Protein AF-A0A9X1NBA7-F1 (afdb_monomer)

Solvent-accessible surface area (backbone atoms only — not comparable to full-atom values): 7712 Å² total; per-residue (Å²): 138,81,87,67,90,78,71,73,74,69,77,76,82,72,86,65,85,76,72,81,90,73,59,67,61,47,63,70,49,52,44,21,62,77,47,76,47,53,43,51,56,56,49,54,29,52,50,41,55,45,51,52,74,42,85,85,53,90,68,51,30,67,59,54,42,49,52,53,54,52,48,48,65,63,60,49,53,59,58,55,49,50,32,52,48,25,50,52,52,17,51,50,26,44,77,68,76,39,78,61,78,47,53,26,65,59,41,58,56,24,48,78,53,88,53,43,28,61,63,53,53,48,54,55,50,46,58,61,75,72,106

Mean predicted aligned error: 9.84 Å

Sequence (131 aa):
MTYNPSQTYAPASYNGPLPKRRNIFAVWLGLPLITLGIYNLVWYYKINNETRINPASDVNPVVSLIAVTFGAWILVPPFVSIYRTGQRIAGAQQAAGLPPTCNPVLGLVLIFVFGTFPLYYQSEMNKIASR

Radius of gyration: 25.32 Å; Cα contacts (8 Å, |Δi|>4): 92; chains: 1; bounding box: 74×30×59 Å

InterPro domains:
  IPR025328 Domain of unknown function DUF4234 [PF14018] (25-90)

Secondary structure (DSSP, 8-state):
----TT---------SPPPPP--HHIIIIIHHHHTTTHHHHHHHHHHHHHGGGSTT----HHHHHHHHHHHHHHHHHHHHHHHHHHHHHHHHHHHTTS-----HHHHHHHTTTTT-HHHHHHHHHHHHHT-

Organism: NCBI:txid499548

Foldseek 3Di:
DDDDPPPPPPPPPQPDDAQDDDDPCCQPPVVCVVVVNVSVLVVQLSVLVNVVSPVPDPGDSVVVSVCVVVVCVVPVVVLVVQLVLLVVLLVLCVVLVHHSPRDSVVLSVCCVVVHCSVVSSVVSVVVSVVD

Structure (mmCIF, N/CA/C/O backbone):
data_AF-A0A9X1NBA7-F1
#
_entry.id   AF-A0A9X1NBA7-F1
#
loop_
_atom_site.group_PDB
_atom_site.id
_atom_site.type_symbol
_atom_site.label_atom_id
_atom_site.label_alt_id
_atom_site.label_comp_id
_atom_site.label_asym_id
_atom_site.label_entity_id
_atom_site.label_seq_id
_atom_site.pdbx_PDB_ins_code
_atom_site.Cartn_x
_atom_s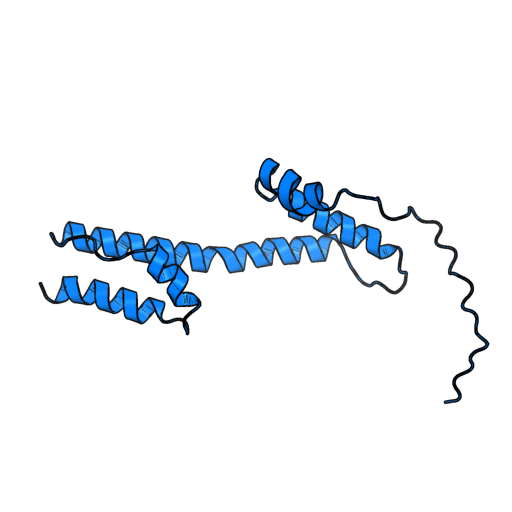ite.Cartn_y
_atom_site.Cartn_z
_atom_site.occupancy
_atom_site.B_iso_or_equiv
_atom_site.auth_seq_id
_atom_site.auth_comp_id
_atom_site.auth_asym_id
_atom_site.auth_atom_id
_atom_site.pdbx_PDB_model_num
ATOM 1 N N . MET A 1 1 ? 47.430 -14.831 -11.343 1.00 50.38 1 MET A N 1
ATOM 2 C CA . MET A 1 1 ? 46.472 -13.912 -11.995 1.00 50.38 1 MET A CA 1
ATOM 3 C C . MET A 1 1 ? 47.060 -12.517 -11.939 1.00 50.38 1 MET A C 1
ATOM 5 O O . MET A 1 1 ? 46.938 -11.841 -10.929 1.00 50.38 1 MET A O 1
ATOM 9 N N . THR A 1 2 ? 47.801 -12.136 -12.972 1.00 47.59 2 THR A N 1
ATOM 10 C CA . THR A 1 2 ? 48.469 -10.834 -13.041 1.00 47.59 2 THR A CA 1
ATOM 11 C C . THR A 1 2 ? 47.484 -9.852 -13.664 1.00 47.59 2 THR A C 1
ATOM 13 O O . THR A 1 2 ? 47.077 -10.043 -14.807 1.00 47.59 2 THR A O 1
ATOM 16 N N . TYR A 1 3 ? 47.041 -8.848 -12.906 1.00 44.28 3 TYR A N 1
ATOM 17 C CA . TYR A 1 3 ? 46.235 -7.753 -13.446 1.00 44.28 3 TYR A CA 1
ATOM 18 C C . TYR A 1 3 ? 47.083 -6.998 -14.476 1.00 44.28 3 TYR A C 1
ATOM 20 O O . TYR A 1 3 ? 48.134 -6.462 -14.128 1.00 44.28 3 TYR A O 1
ATOM 28 N N . ASN A 1 4 ? 46.662 -7.013 -15.744 1.00 52.97 4 ASN A N 1
ATOM 29 C CA . ASN A 1 4 ? 47.321 -6.286 -16.823 1.00 52.97 4 ASN A CA 1
ATOM 30 C C . ASN A 1 4 ? 46.601 -4.938 -17.041 1.00 52.97 4 ASN A C 1
ATOM 32 O O . ASN A 1 4 ? 45.533 -4.927 -17.653 1.00 52.97 4 ASN A O 1
ATOM 36 N N . PRO A 1 5 ? 47.164 -3.804 -16.584 1.00 58.47 5 PRO A N 1
ATOM 37 C CA . PRO A 1 5 ? 46.526 -2.490 -16.684 1.00 58.47 5 PRO A CA 1
ATOM 38 C C . PRO A 1 5 ? 46.510 -1.909 -18.110 1.00 58.47 5 PRO A C 1
ATOM 40 O O . PRO A 1 5 ? 45.982 -0.819 -18.306 1.00 58.47 5 PRO A O 1
ATOM 43 N N . SER A 1 6 ? 47.095 -2.598 -19.099 1.00 53.34 6 SER A N 1
ATOM 44 C CA . SER A 1 6 ? 47.253 -2.093 -20.474 1.00 53.34 6 SER A CA 1
ATOM 45 C C . SER A 1 6 ? 46.203 -2.594 -21.473 1.00 53.34 6 SER A C 1
ATOM 47 O O . SER A 1 6 ? 46.253 -2.228 -22.647 1.00 53.34 6 SER A O 1
ATOM 49 N N . GLN A 1 7 ? 45.211 -3.378 -21.033 1.00 43.69 7 GLN A N 1
ATOM 50 C CA . GLN A 1 7 ? 44.022 -3.616 -21.854 1.00 43.69 7 GLN A CA 1
ATOM 51 C C . GLN A 1 7 ? 43.076 -2.422 -21.744 1.00 43.69 7 GLN A C 1
ATOM 53 O O . GLN A 1 7 ? 42.116 -2.417 -20.975 1.00 43.69 7 GLN A O 1
ATOM 58 N N . THR A 1 8 ? 43.346 -1.396 -22.547 1.00 47.97 8 THR A N 1
ATOM 59 C CA . THR A 1 8 ? 42.328 -0.417 -22.915 1.00 47.97 8 THR A CA 1
ATOM 60 C C . THR A 1 8 ? 41.254 -1.195 -23.664 1.00 47.97 8 THR A C 1
ATOM 62 O O . THR A 1 8 ? 41.447 -1.559 -24.824 1.00 47.97 8 THR A O 1
ATOM 65 N N . TYR A 1 9 ? 40.142 -1.522 -23.003 1.00 49.66 9 TYR A N 1
ATOM 66 C CA . TYR A 1 9 ? 38.963 -1.996 -23.715 1.00 49.66 9 TYR A CA 1
ATOM 67 C C . TYR A 1 9 ? 38.623 -0.899 -24.721 1.00 49.66 9 TYR A C 1
ATOM 69 O O . TYR A 1 9 ? 38.220 0.197 -24.327 1.00 49.66 9 TYR A O 1
ATOM 77 N N . ALA A 1 10 ? 38.859 -1.153 -26.012 1.00 50.84 10 ALA A N 1
ATOM 78 C CA . ALA A 1 10 ? 38.329 -0.290 -27.053 1.00 50.84 10 ALA A CA 1
ATOM 79 C C . ALA A 1 10 ? 36.836 -0.136 -26.740 1.00 50.84 10 ALA A C 1
ATOM 81 O O . ALA A 1 10 ? 36.194 -1.162 -26.480 1.00 50.84 10 ALA A O 1
ATOM 82 N N . PRO A 1 11 ? 36.288 1.093 -26.664 1.00 57.12 11 PRO A N 1
ATOM 83 C CA . PRO A 1 11 ? 34.874 1.250 -26.382 1.00 57.12 11 PRO A CA 1
ATOM 84 C C . PRO A 1 11 ? 34.147 0.418 -27.428 1.00 57.12 11 PRO A C 1
ATOM 86 O O . PRO A 1 11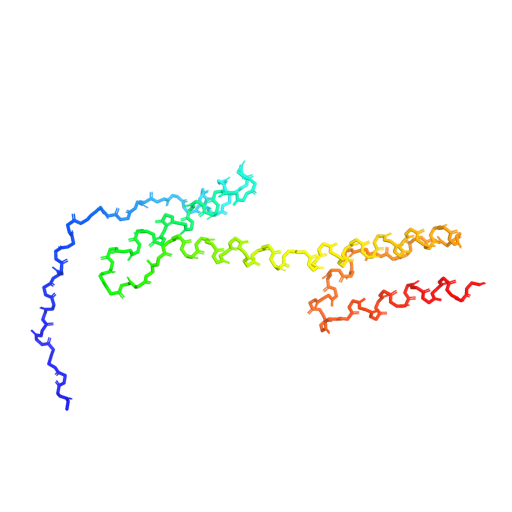 ? 34.293 0.674 -28.627 1.00 57.12 11 PRO A O 1
ATOM 89 N N . ALA A 1 12 ? 33.452 -0.634 -26.981 1.00 60.59 12 ALA A N 1
ATOM 90 C CA . ALA A 1 12 ? 32.626 -1.434 -27.863 1.00 60.59 12 ALA A CA 1
ATOM 91 C C . ALA A 1 12 ? 31.767 -0.429 -28.626 1.00 60.59 12 ALA A C 1
ATOM 93 O O . ALA A 1 12 ? 31.057 0.360 -28.000 1.00 60.59 12 ALA A O 1
ATOM 94 N N . SER A 1 13 ? 31.944 -0.354 -29.948 1.00 58.38 13 SER A N 1
ATOM 95 C CA . SER A 1 13 ? 31.258 0.642 -30.763 1.00 58.38 13 SER A CA 1
ATOM 96 C C . SER A 1 13 ? 29.777 0.301 -30.739 1.00 58.38 13 SER A C 1
ATOM 98 O O . SER A 1 13 ? 29.292 -0.540 -31.492 1.00 58.38 13 SER A O 1
ATOM 100 N N . TYR A 1 14 ? 29.073 0.887 -29.777 1.00 62.31 14 TYR A N 1
ATOM 101 C CA . TYR A 1 14 ? 27.645 0.735 -29.642 1.00 62.31 14 TYR A CA 1
ATOM 102 C C . TYR A 1 14 ? 26.992 1.548 -30.756 1.00 62.31 14 TYR A C 1
ATOM 104 O O . TYR A 1 14 ? 26.942 2.774 -30.705 1.00 62.31 14 TYR A O 1
ATOM 112 N N . ASN A 1 15 ? 26.504 0.842 -31.772 1.00 66.62 15 ASN A N 1
ATOM 113 C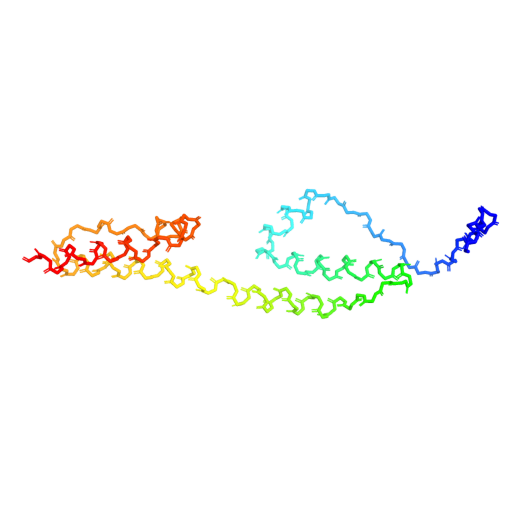 CA . ASN A 1 15 ? 25.832 1.427 -32.933 1.00 66.62 15 ASN A CA 1
ATOM 114 C C . ASN A 1 15 ? 24.312 1.579 -32.728 1.00 66.62 15 ASN A C 1
ATOM 116 O O . ASN A 1 15 ? 23.580 1.824 -33.685 1.00 66.62 15 ASN A O 1
ATOM 120 N N . GLY A 1 16 ? 23.814 1.389 -31.501 1.00 68.19 16 GLY A N 1
ATOM 121 C CA . GLY A 1 16 ? 22.398 1.548 -31.179 1.00 68.19 16 GLY A CA 1
ATOM 122 C C . GLY A 1 16 ? 22.032 2.978 -30.753 1.00 68.19 16 GLY A C 1
ATOM 123 O O . GLY A 1 16 ? 22.903 3.823 -30.540 1.00 68.19 16 GLY A O 1
ATOM 124 N N . PRO A 1 17 ? 20.734 3.280 -30.585 1.00 72.94 17 PRO A N 1
ATOM 125 C CA . PRO A 1 17 ? 20.286 4.578 -30.090 1.00 72.94 17 PRO A CA 1
ATOM 126 C C . PRO A 1 17 ? 20.763 4.828 -28.653 1.00 72.94 17 PRO A C 1
ATOM 128 O O . PRO A 1 17 ? 20.674 3.938 -27.803 1.00 72.94 17 PRO A O 1
ATOM 131 N N . LEU A 1 18 ? 21.234 6.046 -28.367 1.00 80.31 18 LEU A N 1
ATOM 132 C CA . LEU A 1 18 ? 21.576 6.469 -27.005 1.00 80.31 18 LEU A CA 1
ATOM 133 C C . LEU A 1 18 ? 20.314 6.629 -26.131 1.00 80.31 18 LEU A C 1
ATOM 135 O O . LEU A 1 18 ? 19.245 6.966 -26.654 1.00 80.31 18 LEU A O 1
ATOM 139 N N . PRO A 1 19 ? 20.426 6.454 -24.798 1.00 82.69 19 PRO A N 1
ATOM 140 C CA . PRO A 1 19 ? 19.323 6.693 -23.872 1.00 82.69 19 PRO A CA 1
ATOM 141 C C . PRO A 1 19 ? 18.757 8.113 -23.979 1.00 82.69 19 PRO A C 1
ATOM 143 O O . PRO A 1 19 ? 19.491 9.096 -24.124 1.00 82.69 19 PRO A O 1
ATOM 146 N N . LYS A 1 20 ? 17.433 8.246 -23.860 1.00 85.19 20 LYS A N 1
ATOM 147 C CA . LYS A 1 20 ? 16.768 9.547 -23.985 1.00 85.19 20 LYS A CA 1
ATOM 148 C C . LYS A 1 20 ? 16.875 10.353 -22.688 1.00 85.19 20 LYS A C 1
ATOM 150 O O . LYS A 1 20 ? 16.456 9.895 -21.623 1.00 85.19 20 LYS A O 1
ATOM 155 N N . ARG A 1 21 ? 17.317 11.615 -22.782 1.00 88.06 21 ARG A N 1
ATOM 156 C CA . ARG A 1 21 ? 17.258 12.573 -21.662 1.00 88.06 21 ARG A CA 1
ATOM 157 C C . ARG A 1 21 ? 15.799 12.846 -21.278 1.00 88.06 21 ARG A C 1
ATOM 159 O O . ARG A 1 21 ? 14.983 13.210 -22.126 1.00 88.06 21 ARG A O 1
ATOM 166 N N . ARG A 1 22 ? 15.470 12.692 -19.993 1.00 84.88 22 ARG A N 1
ATOM 167 C CA . ARG A 1 22 ? 14.132 12.941 -19.430 1.00 84.88 22 ARG A CA 1
ATOM 168 C C . ARG A 1 22 ? 14.222 13.915 -18.258 1.00 84.88 22 ARG A C 1
ATOM 170 O O . ARG A 1 22 ? 15.218 13.925 -17.541 1.00 84.88 22 ARG A O 1
ATOM 177 N N . ASN A 1 23 ? 13.184 14.726 -18.060 1.00 88.62 23 ASN A N 1
ATOM 178 C CA . ASN A 1 23 ? 13.062 15.556 -16.864 1.00 88.62 23 ASN A CA 1
ATOM 179 C C . ASN A 1 23 ? 12.702 14.663 -15.663 1.00 88.62 23 ASN A C 1
ATOM 181 O O . ASN A 1 23 ? 11.714 13.932 -15.711 1.00 88.62 23 ASN A O 1
ATOM 185 N N . ILE A 1 24 ? 13.510 14.733 -14.604 1.00 88.88 24 ILE A N 1
ATOM 186 C CA . ILE A 1 24 ? 13.421 13.853 -13.431 1.00 88.88 24 ILE A CA 1
ATOM 187 C C . ILE A 1 24 ? 12.089 14.050 -12.689 1.00 88.88 24 ILE A C 1
ATOM 189 O O . ILE A 1 24 ? 11.440 13.070 -12.339 1.00 88.88 24 ILE A O 1
ATOM 193 N N . PHE A 1 25 ? 11.619 15.292 -12.532 1.00 87.56 25 PHE A N 1
ATOM 194 C CA . PHE A 1 25 ? 10.351 15.592 -11.855 1.00 87.56 25 PHE A CA 1
ATOM 195 C C . PHE A 1 25 ? 9.130 15.187 -12.682 1.00 87.56 25 PHE A C 1
ATOM 197 O O . PHE A 1 25 ? 8.148 14.677 -12.139 1.00 87.56 25 PHE A O 1
ATOM 204 N N . ALA A 1 26 ? 9.197 15.369 -14.004 1.00 84.31 26 ALA A N 1
ATOM 205 C CA . ALA A 1 26 ? 8.133 14.920 -14.898 1.00 84.31 26 ALA A CA 1
ATOM 206 C C . ALA A 1 26 ? 7.989 13.391 -14.865 1.00 84.31 26 ALA A C 1
ATOM 208 O O . ALA A 1 26 ? 6.874 12.881 -14.881 1.00 84.31 26 ALA A O 1
ATOM 209 N N . VAL A 1 27 ? 9.107 12.664 -14.790 1.00 85.06 27 VAL A N 1
ATOM 210 C CA . VAL A 1 27 ? 9.116 11.200 -14.680 1.00 85.06 27 VAL A CA 1
ATOM 211 C C . VAL A 1 27 ? 8.627 10.729 -13.316 1.00 85.06 27 VAL A C 1
ATOM 213 O O . VAL A 1 27 ? 7.848 9.786 -13.260 1.00 85.06 27 VAL A O 1
ATOM 216 N N . TRP A 1 28 ? 9.091 11.364 -12.243 1.00 81.81 28 TRP A N 1
ATOM 217 C CA . TRP A 1 28 ? 8.819 10.923 -10.879 1.00 81.81 28 TRP A CA 1
ATOM 218 C C . TRP A 1 28 ? 7.383 11.203 -10.433 1.00 81.81 28 TRP A C 1
ATOM 220 O O . TRP A 1 28 ? 6.747 10.329 -9.850 1.00 81.81 28 TRP A O 1
ATOM 230 N N . LEU A 1 29 ? 6.866 12.402 -10.712 1.00 81.94 29 LEU A N 1
ATOM 231 C CA . LEU A 1 29 ? 5.602 12.858 -10.130 1.00 81.94 29 LEU A CA 1
ATOM 232 C C . LEU A 1 29 ? 4.604 13.335 -11.181 1.00 81.94 29 LEU A C 1
ATOM 234 O O . LEU A 1 29 ? 3.448 12.927 -11.142 1.00 81.94 29 LEU A O 1
ATOM 238 N N . GLY A 1 30 ? 5.040 14.145 -12.150 1.00 86.62 30 GLY A N 1
ATOM 239 C CA . GLY A 1 30 ? 4.123 14.767 -13.110 1.00 86.62 30 GLY A CA 1
ATOM 240 C C . GLY A 1 30 ? 3.339 13.749 -13.943 1.00 86.62 30 GLY A C 1
ATOM 241 O O . GLY A 1 30 ? 2.112 13.703 -13.903 1.00 86.62 30 GLY A O 1
ATOM 242 N N . LEU A 1 31 ? 4.047 12.901 -14.687 1.00 82.94 31 LEU A N 1
ATOM 243 C CA . LEU A 1 31 ? 3.433 11.947 -15.608 1.00 82.94 31 LEU A CA 1
ATOM 244 C C . LEU A 1 31 ? 2.743 10.777 -14.889 1.00 82.94 31 LEU A C 1
ATOM 246 O O . LEU A 1 31 ? 1.641 10.420 -15.308 1.00 82.94 31 LEU A O 1
ATOM 250 N N . PRO A 1 32 ? 3.293 10.196 -13.805 1.00 81.69 32 PRO A N 1
ATOM 251 C CA . PRO A 1 32 ? 2.563 9.212 -13.014 1.00 81.69 32 PRO A CA 1
ATOM 252 C C . PRO A 1 32 ? 1.257 9.750 -12.439 1.00 81.69 32 PRO A C 1
ATOM 254 O O . PRO A 1 32 ? 0.252 9.055 -12.515 1.00 81.69 32 PRO A O 1
ATOM 257 N N . LEU A 1 33 ? 1.231 10.983 -11.926 1.00 83.25 33 LEU A N 1
ATOM 258 C CA . LEU A 1 33 ? 0.011 11.557 -11.360 1.00 83.25 33 LEU A CA 1
ATOM 259 C C . LEU A 1 33 ? -1.066 11.769 -12.434 1.00 83.25 33 LEU A C 1
ATOM 261 O O . LEU A 1 33 ? -2.207 11.359 -12.244 1.00 83.25 33 LEU A O 1
ATOM 265 N N . ILE A 1 34 ? -0.687 12.327 -13.590 1.00 84.62 34 ILE A N 1
ATOM 266 C CA . ILE A 1 34 ? -1.603 12.558 -14.722 1.00 84.62 34 ILE A CA 1
ATOM 267 C C . ILE A 1 34 ? -2.159 11.238 -15.277 1.00 84.62 34 ILE A C 1
ATOM 269 O O . ILE A 1 34 ? -3.309 11.171 -15.700 1.00 84.62 34 ILE A O 1
ATOM 273 N N . THR A 1 35 ? -1.349 10.179 -15.281 1.00 83.50 35 THR A N 1
ATOM 274 C CA . THR A 1 35 ? -1.714 8.875 -15.862 1.00 83.50 35 THR A CA 1
ATOM 275 C C . THR A 1 35 ? -2.191 7.852 -14.831 1.00 83.50 35 THR A C 1
ATOM 277 O O . THR A 1 35 ? -2.267 6.667 -15.153 1.00 83.50 35 THR A O 1
ATOM 280 N N . LEU A 1 36 ? -2.471 8.274 -13.592 1.00 83.06 36 LEU A N 1
ATOM 281 C CA . LEU A 1 36 ? -2.868 7.388 -12.488 1.00 83.06 36 LEU A CA 1
ATOM 282 C C . LEU A 1 36 ? -1.909 6.192 -12.295 1.00 83.06 36 LEU A C 1
ATOM 284 O O . LEU A 1 36 ? -2.319 5.064 -12.039 1.00 83.06 36 LEU A O 1
ATOM 288 N N . GLY A 1 37 ? -0.608 6.430 -12.457 1.00 78.06 37 GLY A N 1
ATOM 289 C CA . GLY A 1 37 ? 0.461 5.448 -12.279 1.00 78.06 37 GLY A CA 1
ATOM 290 C C . GLY A 1 37 ? 0.806 4.625 -13.522 1.00 78.06 37 GLY A C 1
ATOM 291 O O . GLY A 1 37 ? 1.859 3.988 -13.532 1.00 78.06 37 GLY A O 1
ATOM 292 N N . ILE A 1 38 ? 0.016 4.675 -14.601 1.00 83.75 38 ILE A N 1
ATOM 293 C CA . ILE A 1 38 ? 0.265 3.888 -15.827 1.00 83.75 38 ILE A CA 1
ATOM 294 C C . ILE A 1 38 ? 1.597 4.278 -16.481 1.00 83.75 38 ILE A C 1
ATOM 296 O O . ILE A 1 38 ? 2.334 3.418 -16.972 1.00 83.75 38 ILE A O 1
ATOM 300 N N . TYR A 1 39 ? 1.960 5.563 -16.449 1.00 85.38 39 TYR A N 1
ATOM 301 C CA . TYR A 1 39 ? 3.235 6.018 -16.996 1.00 85.38 39 TYR A CA 1
ATOM 302 C C . TYR A 1 39 ? 4.442 5.358 -16.320 1.00 85.38 39 TYR A C 1
ATOM 304 O O . TYR A 1 39 ? 5.437 5.131 -17.003 1.00 85.38 39 TYR A O 1
ATOM 312 N N . ASN A 1 40 ? 4.363 4.990 -15.033 1.00 85.00 40 ASN A N 1
ATOM 313 C CA . ASN A 1 40 ? 5.466 4.290 -14.366 1.00 85.00 40 ASN A CA 1
ATOM 314 C C . ASN A 1 40 ? 5.777 2.960 -15.052 1.00 85.00 40 ASN A C 1
ATOM 316 O O . ASN A 1 40 ? 6.945 2.664 -15.276 1.00 85.00 40 ASN A O 1
ATOM 320 N N . LEU A 1 41 ? 4.757 2.201 -15.464 1.00 85.50 41 LEU A N 1
ATOM 321 C CA . LEU A 1 41 ? 4.933 0.936 -16.184 1.00 85.50 41 LEU A CA 1
ATOM 322 C C . LEU A 1 41 ? 5.604 1.156 -17.549 1.00 85.50 41 LEU A C 1
ATOM 324 O O . LEU A 1 41 ? 6.580 0.489 -17.895 1.00 85.50 41 LEU A O 1
ATOM 328 N N . VAL A 1 42 ? 5.127 2.151 -18.302 1.00 85.56 42 VAL A N 1
ATOM 329 C CA . VAL A 1 42 ? 5.688 2.512 -19.616 1.00 85.56 42 VAL A CA 1
ATOM 330 C C . VAL A 1 42 ? 7.130 3.004 -19.490 1.00 85.56 42 VAL A C 1
ATOM 332 O O . VAL A 1 42 ? 7.989 2.653 -20.300 1.00 85.56 42 VAL A O 1
ATOM 335 N N . TRP A 1 43 ? 7.409 3.839 -18.494 1.00 88.56 43 TRP A N 1
ATOM 336 C CA . TRP A 1 43 ? 8.746 4.347 -18.224 1.00 88.56 43 TRP A CA 1
ATOM 337 C C . TRP A 1 43 ? 9.694 3.224 -17.792 1.00 88.56 43 TRP A C 1
ATOM 339 O O . TRP A 1 43 ? 10.809 3.153 -18.308 1.00 88.56 43 TRP A O 1
ATOM 349 N N . TYR A 1 44 ? 9.230 2.306 -16.942 1.00 86.88 44 TYR A N 1
ATOM 350 C CA . TYR A 1 44 ? 10.006 1.158 -16.475 1.00 86.88 44 TYR A CA 1
ATOM 351 C C . TYR A 1 44 ? 10.396 0.223 -17.625 1.00 86.88 44 TYR A C 1
ATOM 353 O O . TYR A 1 44 ? 11.551 -0.188 -17.732 1.00 86.88 44 TYR A O 1
ATOM 361 N N . TYR A 1 45 ? 9.474 -0.039 -18.557 1.00 86.38 45 TYR A N 1
ATOM 362 C CA . TYR A 1 45 ? 9.794 -0.745 -19.801 1.00 86.38 45 TYR A CA 1
ATOM 363 C C . TYR A 1 45 ? 10.863 -0.003 -20.621 1.00 86.38 45 TYR A C 1
ATOM 365 O O . TYR A 1 45 ? 11.847 -0.599 -21.061 1.00 86.38 45 TYR A O 1
ATOM 373 N N . LYS A 1 46 ? 10.701 1.315 -20.809 1.00 85.50 46 LYS A N 1
ATOM 374 C CA . LYS A 1 46 ? 11.616 2.130 -21.626 1.00 85.50 46 LYS A CA 1
ATOM 375 C C . LYS A 1 46 ? 13.036 2.168 -21.061 1.00 85.50 46 LYS A C 1
ATOM 377 O O . LYS A 1 46 ? 13.974 2.063 -21.842 1.00 85.50 46 LYS A O 1
ATOM 382 N N . ILE A 1 47 ? 13.199 2.287 -19.744 1.00 87.31 47 ILE A N 1
ATOM 383 C CA . ILE A 1 47 ? 14.523 2.278 -19.106 1.00 87.31 47 ILE A CA 1
ATOM 384 C C . ILE A 1 47 ? 15.199 0.917 -19.266 1.00 87.31 47 ILE A C 1
ATOM 386 O O . ILE A 1 47 ? 16.338 0.877 -19.715 1.00 87.31 47 ILE A O 1
ATOM 390 N N . ASN A 1 48 ? 14.490 -0.186 -19.003 1.00 85.06 48 ASN A N 1
ATOM 391 C CA . ASN A 1 48 ? 15.046 -1.530 -19.200 1.00 85.06 48 ASN A CA 1
ATOM 392 C C . ASN A 1 48 ? 15.429 -1.795 -20.667 1.00 85.06 48 ASN A C 1
ATOM 394 O O . ASN A 1 48 ? 16.359 -2.546 -20.954 1.00 85.06 48 ASN A O 1
ATOM 398 N N . ASN A 1 49 ? 14.722 -1.185 -21.623 1.00 83.50 49 ASN A N 1
ATOM 399 C CA . ASN A 1 49 ? 15.098 -1.272 -23.031 1.00 83.50 49 ASN A CA 1
ATOM 400 C C . ASN A 1 49 ? 16.347 -0.439 -23.351 1.00 83.50 49 ASN A C 1
ATOM 402 O O . ASN A 1 49 ? 17.191 -0.877 -24.123 1.00 83.50 49 ASN A O 1
ATOM 406 N N . GLU A 1 50 ? 16.488 0.744 -22.752 1.00 83.88 50 GLU A N 1
ATOM 407 C CA . GLU A 1 50 ? 17.668 1.599 -22.925 1.00 83.88 50 GLU A CA 1
ATOM 408 C C . GLU A 1 50 ? 18.922 1.022 -22.254 1.00 83.88 50 GLU A C 1
ATOM 410 O O . GLU A 1 50 ? 20.019 1.222 -22.770 1.00 83.88 50 GLU A O 1
ATOM 415 N N . THR A 1 51 ? 18.793 0.249 -21.166 1.00 82.00 51 THR A N 1
ATOM 416 C CA . THR A 1 51 ? 19.937 -0.428 -20.524 1.00 82.00 51 THR A CA 1
ATOM 417 C C . THR A 1 51 ? 20.561 -1.526 -21.382 1.00 82.00 51 THR A C 1
ATOM 419 O O . THR A 1 51 ? 21.706 -1.897 -21.130 1.00 82.00 51 THR A O 1
ATOM 422 N N . ARG A 1 52 ? 19.874 -1.979 -22.444 1.00 76.50 52 ARG A N 1
ATOM 423 C CA . ARG A 1 52 ? 20.433 -2.901 -23.450 1.00 76.50 52 ARG A CA 1
ATOM 424 C C . ARG A 1 52 ? 21.604 -2.306 -24.239 1.00 76.50 52 ARG A C 1
ATOM 426 O O . ARG A 1 52 ? 22.267 -3.037 -24.968 1.00 76.50 52 ARG A O 1
ATOM 433 N N . ILE A 1 53 ? 21.895 -1.011 -24.063 1.00 76.19 53 ILE A N 1
ATOM 434 C CA . ILE A 1 53 ? 23.161 -0.406 -24.495 1.00 76.19 53 ILE A CA 1
ATOM 435 C C . ILE A 1 53 ? 24.381 -1.139 -23.937 1.00 76.19 53 ILE A C 1
ATOM 437 O O . ILE A 1 53 ? 25.426 -1.170 -24.580 1.00 76.19 53 ILE A O 1
ATOM 441 N N . ASN A 1 54 ? 24.244 -1.743 -22.756 1.00 75.12 54 ASN A N 1
ATOM 442 C CA . ASN A 1 54 ? 25.249 -2.622 -22.195 1.00 75.12 54 ASN A CA 1
ATOM 443 C C . ASN A 1 54 ? 25.054 -4.046 -22.758 1.00 75.12 54 ASN A C 1
ATOM 445 O O . ASN A 1 54 ? 24.074 -4.701 -22.383 1.00 75.12 54 ASN A O 1
ATOM 449 N N . PRO A 1 55 ? 25.984 -4.563 -23.588 1.00 66.31 55 PRO A N 1
ATOM 450 C CA . PRO A 1 55 ? 25.883 -5.907 -24.162 1.00 66.31 55 PRO A CA 1
ATOM 451 C C . PRO A 1 55 ? 25.911 -7.025 -23.112 1.00 66.31 55 PRO A C 1
ATOM 453 O O . PRO A 1 55 ? 25.462 -8.129 -23.392 1.00 66.31 55 PRO A O 1
ATOM 456 N N . ALA A 1 56 ? 26.417 -6.748 -21.905 1.00 71.88 56 ALA A N 1
ATOM 457 C CA . ALA A 1 56 ? 26.423 -7.693 -20.789 1.00 71.88 56 ALA A CA 1
ATOM 458 C C . ALA A 1 56 ? 25.097 -7.719 -20.001 1.00 71.88 56 ALA A C 1
ATOM 460 O O . ALA A 1 56 ? 24.979 -8.462 -19.029 1.00 71.88 56 ALA A O 1
ATOM 461 N N . SER A 1 57 ? 24.108 -6.892 -20.364 1.00 71.62 57 SER A N 1
ATOM 462 C CA . SER A 1 57 ? 22.813 -6.875 -19.678 1.00 71.62 57 SER A CA 1
ATOM 463 C C . SER A 1 57 ? 21.887 -7.982 -20.194 1.00 71.62 57 SER A C 1
ATOM 465 O O . SER A 1 57 ? 21.473 -7.979 -21.349 1.00 71.62 57 SER A O 1
ATOM 467 N N . ASP A 1 58 ? 21.499 -8.900 -19.308 1.00 74.44 58 ASP A N 1
ATOM 468 C CA . ASP A 1 58 ? 20.528 -9.971 -19.595 1.00 74.44 58 ASP A CA 1
ATOM 469 C C . ASP A 1 58 ? 19.077 -9.556 -19.265 1.00 74.44 58 ASP A C 1
ATOM 471 O O . ASP A 1 58 ? 18.224 -10.339 -18.850 1.00 74.44 58 ASP A O 1
ATOM 475 N N . VAL A 1 59 ? 18.779 -8.259 -19.372 1.00 76.06 59 VAL A N 1
ATOM 476 C CA . VAL A 1 59 ? 17.476 -7.723 -18.966 1.00 76.06 59 VAL A CA 1
ATOM 477 C C . VAL A 1 59 ? 16.487 -7.845 -20.120 1.00 76.06 59 VAL A C 1
ATOM 479 O O . VAL A 1 59 ? 16.673 -7.250 -21.184 1.00 76.06 59 VAL A O 1
ATOM 482 N N . ASN A 1 60 ? 15.384 -8.564 -19.897 1.00 82.81 60 ASN A N 1
ATOM 483 C CA . ASN A 1 60 ? 14.231 -8.557 -20.792 1.00 82.81 60 ASN A CA 1
ATOM 484 C C . ASN A 1 60 ? 13.161 -7.561 -20.290 1.00 82.81 60 ASN A C 1
ATOM 486 O O . ASN A 1 60 ? 12.467 -7.861 -19.319 1.00 82.81 60 ASN A O 1
ATOM 490 N N . PRO A 1 61 ? 12.958 -6.408 -20.963 1.00 84.00 61 PRO A N 1
ATOM 491 C CA . PRO A 1 61 ? 12.022 -5.371 -20.526 1.00 84.00 61 PRO A CA 1
ATOM 492 C C . PRO A 1 61 ? 10.574 -5.849 -20.411 1.00 84.00 61 PRO A C 1
ATOM 494 O O . PRO A 1 61 ? 9.834 -5.352 -19.564 1.00 84.00 61 PRO A O 1
ATOM 497 N N . VAL A 1 62 ? 10.166 -6.813 -21.245 1.00 84.56 62 VAL A N 1
ATOM 498 C CA . VAL A 1 62 ? 8.822 -7.404 -21.193 1.00 84.56 62 VAL A CA 1
ATOM 499 C C . VAL A 1 62 ? 8.673 -8.239 -19.925 1.00 84.56 62 VAL A C 1
ATOM 501 O O . VAL A 1 62 ? 7.686 -8.091 -19.211 1.00 84.56 62 VAL A O 1
ATOM 504 N N . VAL A 1 63 ? 9.676 -9.058 -19.599 1.00 84.94 63 VAL A N 1
ATOM 505 C CA . VAL A 1 63 ? 9.678 -9.875 -18.375 1.00 84.94 63 VAL A CA 1
ATOM 506 C C . VAL A 1 63 ? 9.684 -8.985 -17.134 1.00 84.94 63 VAL A C 1
ATOM 508 O O . VAL A 1 63 ? 8.885 -9.209 -16.229 1.00 84.94 63 VAL A O 1
ATOM 511 N N . SER A 1 64 ? 10.510 -7.936 -17.101 1.00 84.81 64 SER A N 1
ATOM 512 C CA . SER A 1 64 ? 10.540 -6.980 -15.986 1.00 84.81 64 SER A CA 1
ATOM 513 C C . SER A 1 64 ? 9.208 -6.246 -15.807 1.00 84.81 64 SER A C 1
ATOM 515 O O . SER A 1 64 ? 8.755 -6.063 -14.679 1.00 84.81 64 SER A O 1
ATOM 517 N N . LEU A 1 65 ? 8.555 -5.851 -16.906 1.00 87.88 65 LEU A N 1
ATOM 518 C CA . LEU A 1 65 ? 7.232 -5.228 -16.866 1.00 87.88 65 LEU A CA 1
ATOM 519 C C . LEU A 1 65 ? 6.181 -6.186 -16.290 1.00 87.88 65 LEU A C 1
ATOM 521 O O . LEU A 1 65 ? 5.466 -5.816 -15.362 1.00 87.88 65 LEU A O 1
ATOM 525 N N . ILE A 1 66 ? 6.132 -7.420 -16.799 1.00 86.31 66 ILE A N 1
ATOM 526 C CA . ILE A 1 66 ? 5.233 -8.474 -16.309 1.00 86.31 66 ILE A CA 1
ATOM 527 C C . ILE A 1 66 ? 5.472 -8.712 -14.815 1.00 86.31 66 ILE A C 1
ATOM 529 O O . ILE A 1 66 ? 4.520 -8.696 -14.038 1.00 86.31 66 ILE A O 1
ATOM 533 N N . ALA A 1 67 ? 6.729 -8.858 -14.391 1.00 87.00 67 ALA A N 1
ATOM 534 C CA . ALA A 1 67 ? 7.080 -9.087 -12.994 1.00 87.00 67 ALA A CA 1
ATOM 535 C C . ALA A 1 67 ? 6.576 -7.964 -12.072 1.00 87.00 67 ALA A C 1
ATOM 537 O O . ALA A 1 67 ? 5.992 -8.250 -11.029 1.00 87.00 67 ALA A O 1
ATOM 538 N N . VAL A 1 68 ? 6.734 -6.695 -12.465 1.00 86.25 68 VAL A N 1
ATOM 539 C CA . VAL A 1 68 ? 6.233 -5.555 -11.678 1.00 86.25 68 VAL A CA 1
ATOM 540 C C . VAL A 1 68 ? 4.706 -5.513 -11.655 1.00 86.25 68 VAL A C 1
ATOM 542 O O . VAL A 1 68 ? 4.121 -5.293 -10.595 1.00 86.25 68 VAL A O 1
ATOM 545 N N . THR A 1 69 ? 4.041 -5.750 -12.787 1.00 85.75 69 THR A N 1
ATOM 546 C CA . THR A 1 69 ? 2.573 -5.749 -12.855 1.00 85.75 69 THR A CA 1
ATOM 547 C C . THR A 1 69 ? 1.968 -6.867 -12.004 1.00 85.75 69 THR A C 1
ATOM 549 O O . THR A 1 69 ? 1.082 -6.602 -11.191 1.00 85.75 69 THR A O 1
ATOM 552 N N . PHE A 1 70 ? 2.467 -8.098 -12.130 1.00 87.56 70 PHE A N 1
ATOM 553 C CA . PHE A 1 70 ? 2.003 -9.222 -11.313 1.00 87.56 70 PHE A CA 1
ATOM 554 C C . PHE A 1 70 ? 2.401 -9.068 -9.844 1.00 87.56 70 PHE A C 1
ATOM 556 O O . PHE A 1 70 ? 1.591 -9.348 -8.963 1.00 87.56 70 PHE A O 1
ATOM 563 N N . GLY A 1 71 ? 3.600 -8.557 -9.563 1.00 85.38 71 GLY A N 1
ATOM 564 C CA . GLY A 1 71 ? 4.030 -8.242 -8.203 1.00 85.38 71 GLY A CA 1
ATOM 565 C C . GLY A 1 71 ? 3.086 -7.251 -7.520 1.00 85.38 71 GLY A C 1
ATOM 566 O O . GLY A 1 71 ? 2.651 -7.491 -6.396 1.00 85.38 71 GLY A O 1
ATOM 567 N N . ALA A 1 72 ? 2.681 -6.186 -8.219 1.00 84.00 72 ALA A N 1
ATOM 568 C CA . ALA A 1 72 ? 1.696 -5.233 -7.710 1.00 84.00 72 ALA A CA 1
ATOM 569 C C . ALA A 1 72 ? 0.315 -5.878 -7.508 1.00 84.00 72 ALA A C 1
ATOM 571 O O . ALA A 1 72 ? -0.331 -5.643 -6.485 1.00 84.00 72 ALA A O 1
ATOM 572 N N . TRP A 1 73 ? -0.118 -6.732 -8.441 1.00 84.75 73 TRP A N 1
ATOM 573 C CA . TRP A 1 73 ? -1.376 -7.471 -8.320 1.00 84.75 73 TRP A CA 1
ATOM 574 C C . TRP A 1 73 ? -1.406 -8.401 -7.103 1.00 84.75 73 TRP A C 1
ATOM 576 O O . TRP A 1 73 ? -2.468 -8.619 -6.536 1.00 84.75 73 TRP A O 1
ATOM 586 N N . ILE A 1 74 ? -0.261 -8.932 -6.673 1.00 87.00 74 ILE A N 1
ATOM 587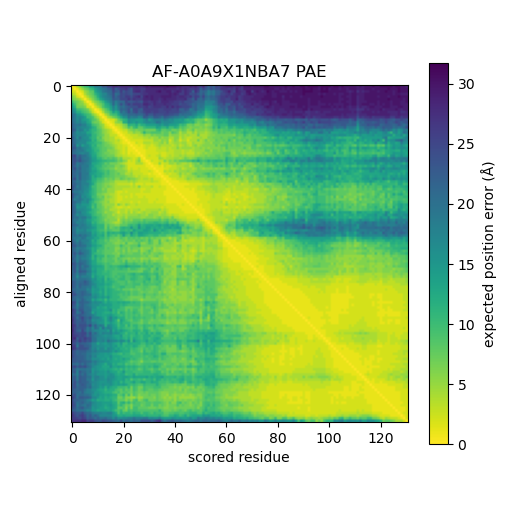 C CA . ILE A 1 74 ? -0.158 -9.774 -5.472 1.00 87.00 74 ILE A CA 1
ATOM 588 C C . ILE A 1 74 ? -0.046 -8.917 -4.203 1.00 87.00 74 ILE A C 1
ATOM 590 O O . ILE A 1 74 ? -0.637 -9.249 -3.176 1.00 87.00 74 ILE A O 1
ATOM 594 N N . LEU A 1 75 ? 0.690 -7.806 -4.265 1.00 86.38 75 LEU A N 1
ATOM 595 C CA . LEU A 1 75 ? 1.019 -6.994 -3.096 1.00 86.38 75 LEU A CA 1
ATOM 596 C C . LEU A 1 75 ? -0.125 -6.071 -2.653 1.00 86.38 75 LEU A C 1
ATOM 598 O O . LEU A 1 75 ? -0.300 -5.862 -1.458 1.00 86.38 75 LEU A O 1
ATOM 602 N N . VAL A 1 76 ? -0.915 -5.518 -3.580 1.00 89.69 76 VAL A N 1
ATOM 603 C CA . VAL A 1 76 ? -1.990 -4.554 -3.264 1.00 89.69 76 VAL A CA 1
ATOM 604 C C . VAL A 1 76 ? -3.214 -5.188 -2.567 1.00 89.69 76 VAL A C 1
ATOM 606 O O . VAL A 1 76 ? -3.702 -4.595 -1.597 1.00 89.69 76 VAL A O 1
ATOM 609 N N . PRO A 1 77 ? -3.739 -6.364 -2.983 1.00 92.19 77 PRO A N 1
ATOM 610 C CA . PRO A 1 77 ? -4.968 -6.920 -2.410 1.00 92.19 77 PRO A CA 1
ATOM 611 C C . PRO A 1 77 ? -4.956 -7.162 -0.891 1.00 92.19 77 PRO A C 1
ATOM 613 O O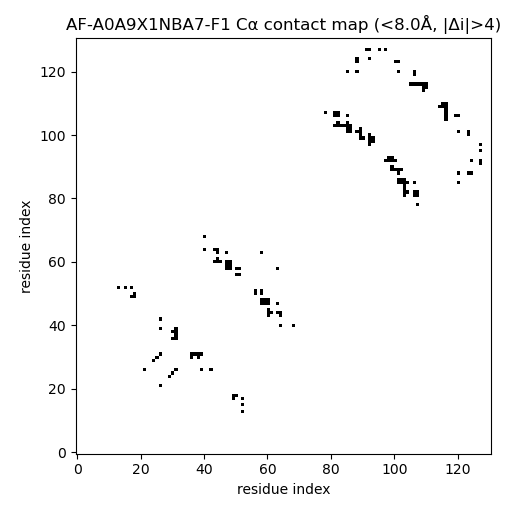 . PRO A 1 77 ? -5.981 -6.872 -0.268 1.00 92.19 77 PRO A O 1
ATOM 616 N N . PRO A 1 78 ? -3.860 -7.625 -0.253 1.00 92.56 78 PRO A N 1
ATOM 617 C CA . PRO A 1 78 ? -3.796 -7.761 1.204 1.00 92.56 78 PRO A CA 1
ATOM 618 C C . PRO A 1 78 ? -4.112 -6.465 1.964 1.00 92.56 78 PRO A C 1
ATOM 620 O O . PRO A 1 78 ? -4.920 -6.485 2.892 1.00 92.56 78 PRO A O 1
ATOM 623 N N . PHE A 1 79 ? -3.568 -5.319 1.539 1.00 93.88 79 PHE A N 1
ATOM 624 C CA . PHE A 1 79 ? -3.842 -4.028 2.184 1.00 93.88 79 PHE A CA 1
ATOM 625 C C . PHE A 1 79 ? -5.307 -3.613 2.013 1.00 93.88 79 PHE A C 1
ATOM 627 O O . PHE A 1 79 ? -5.967 -3.216 2.974 1.00 93.88 79 PHE A O 1
ATOM 634 N N . VAL A 1 80 ? -5.858 -3.776 0.805 1.00 94.94 80 VAL A N 1
ATOM 635 C CA . VAL A 1 80 ? -7.280 -3.502 0.541 1.00 94.94 80 VAL A CA 1
ATOM 636 C C . VAL A 1 80 ? -8.178 -4.395 1.407 1.00 94.94 80 VAL A C 1
ATOM 638 O O . VAL A 1 80 ? -9.191 -3.931 1.933 1.00 94.94 80 VAL A O 1
ATOM 641 N N . SER A 1 81 ? -7.801 -5.662 1.589 1.00 95.88 81 SER A N 1
ATOM 642 C CA . SER A 1 81 ? -8.521 -6.623 2.428 1.00 95.88 81 SER A CA 1
ATOM 643 C C . SER A 1 81 ? -8.531 -6.221 3.908 1.00 95.88 81 SER A C 1
ATOM 645 O O . SER A 1 81 ? -9.593 -6.243 4.536 1.00 95.88 81 SER A O 1
ATOM 647 N N . ILE A 1 82 ? -7.394 -5.771 4.453 1.00 96.31 82 ILE A N 1
ATOM 648 C CA . ILE A 1 82 ? -7.289 -5.274 5.837 1.00 96.31 82 ILE A CA 1
ATOM 649 C C . ILE A 1 82 ? -8.182 -4.047 6.031 1.00 96.31 82 ILE A C 1
ATOM 651 O O . ILE A 1 82 ? -9.037 -4.048 6.915 1.00 96.31 82 ILE A O 1
ATOM 655 N N . TYR A 1 83 ? -8.074 -3.047 5.152 1.00 97.38 83 TYR A N 1
ATOM 656 C CA . TYR A 1 83 ? -8.904 -1.841 5.227 1.00 97.38 83 TYR A CA 1
ATOM 657 C C . TYR A 1 83 ? -10.406 -2.171 5.202 1.00 97.38 83 TYR A C 1
ATOM 659 O O . TYR A 1 83 ? -11.169 -1.728 6.063 1.00 97.38 83 TYR A O 1
ATOM 667 N N . ARG A 1 84 ? -10.838 -3.013 4.254 1.00 97.31 84 ARG A N 1
ATOM 668 C CA . ARG A 1 84 ? -12.241 -3.447 4.158 1.00 97.31 84 ARG A CA 1
ATOM 669 C C . ARG A 1 84 ? -12.682 -4.251 5.381 1.00 97.31 84 ARG A C 1
ATOM 671 O O . ARG A 1 84 ? -13.837 -4.153 5.781 1.00 97.31 84 ARG A O 1
ATOM 678 N N . THR A 1 85 ? -11.786 -5.026 5.988 1.00 97.75 85 THR A N 1
ATOM 679 C CA . THR A 1 85 ? -12.065 -5.741 7.241 1.00 97.75 85 THR A CA 1
ATOM 680 C C . THR A 1 85 ? -12.352 -4.766 8.381 1.00 97.75 85 THR A C 1
ATOM 682 O O . THR A 1 85 ? -13.381 -4.910 9.037 1.00 97.75 85 THR A O 1
ATOM 685 N N . GLY A 1 86 ? -11.545 -3.715 8.551 1.00 97.12 86 GLY A N 1
ATOM 686 C CA . GLY A 1 86 ? -11.835 -2.655 9.523 1.00 97.12 86 GLY A CA 1
ATOM 687 C C . GLY A 1 86 ? -13.194 -1.982 9.286 1.00 97.12 86 GLY A C 1
ATOM 688 O O . GLY A 1 86 ? -13.954 -1.777 10.229 1.00 97.12 86 GLY A O 1
ATOM 689 N N . GLN A 1 87 ? -13.554 -1.708 8.023 1.00 98.00 87 GLN A N 1
ATOM 690 C CA 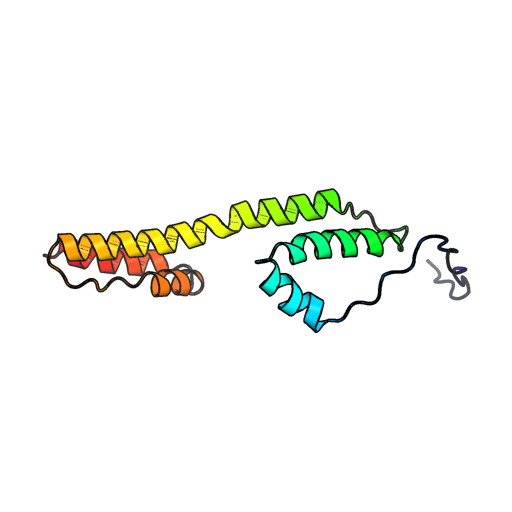. GLN A 1 87 ? -14.871 -1.140 7.687 1.00 98.00 87 GLN A CA 1
ATOM 691 C C . GLN A 1 87 ? -16.024 -2.074 8.081 1.00 98.00 87 GLN A C 1
ATOM 693 O O . GLN A 1 87 ? -17.040 -1.614 8.600 1.00 98.00 87 GLN A O 1
ATOM 698 N N . ARG A 1 88 ? -15.866 -3.386 7.868 1.00 97.38 88 ARG A N 1
ATOM 699 C CA . ARG A 1 88 ? -16.864 -4.391 8.270 1.00 97.38 88 ARG A CA 1
ATOM 700 C C . ARG A 1 88 ? -17.025 -4.458 9.787 1.00 97.38 88 ARG A C 1
ATOM 702 O O . ARG A 1 88 ? -18.155 -4.544 10.251 1.00 97.38 88 ARG A O 1
ATOM 709 N N . ILE A 1 89 ? -15.931 -4.383 10.548 1.00 97.38 89 ILE A N 1
ATOM 710 C CA . ILE A 1 89 ? -15.984 -4.375 12.020 1.00 97.38 89 ILE A CA 1
ATOM 711 C C . ILE A 1 89 ? -16.690 -3.110 12.520 1.00 97.38 89 ILE A C 1
ATOM 713 O O . ILE A 1 89 ? -17.589 -3.212 13.350 1.00 97.38 89 ILE A O 1
ATOM 717 N N . ALA A 1 90 ? -16.360 -1.935 11.976 1.00 97.06 90 ALA A N 1
ATOM 718 C CA . ALA A 1 90 ? -17.054 -0.691 12.318 1.00 97.06 90 ALA A CA 1
ATOM 719 C C . ALA A 1 90 ? -18.563 -0.765 12.009 1.00 97.06 90 ALA A C 1
ATOM 721 O O . ALA A 1 90 ? -19.386 -0.354 12.826 1.00 97.06 90 ALA A O 1
ATOM 722 N N . GLY A 1 91 ? -18.938 -1.343 10.863 1.00 97.25 91 GLY A N 1
ATOM 723 C CA . GLY A 1 91 ? -20.339 -1.596 10.517 1.00 97.25 91 GLY A CA 1
ATOM 724 C C . GLY A 1 91 ? -21.023 -2.586 11.467 1.00 97.25 91 GLY A C 1
ATOM 725 O O . GLY A 1 91 ? -22.167 -2.370 11.858 1.00 97.25 91 GLY A O 1
ATOM 726 N N . ALA A 1 92 ? -20.318 -3.634 11.901 1.00 96.94 92 ALA A N 1
ATOM 727 C CA . ALA A 1 92 ? -20.827 -4.584 12.888 1.00 96.94 92 ALA A CA 1
ATOM 728 C C . ALA A 1 92 ? -21.047 -3.930 14.264 1.00 96.94 92 ALA A C 1
ATOM 730 O O . ALA A 1 92 ? -22.052 -4.210 14.912 1.00 96.94 92 ALA A O 1
ATOM 731 N N . GLN A 1 93 ? -20.167 -3.014 14.686 1.00 96.88 93 GLN A N 1
ATOM 732 C CA . GLN A 1 93 ? -20.363 -2.218 15.904 1.00 96.88 93 GLN A CA 1
ATOM 733 C C . GLN A 1 93 ? -21.648 -1.383 15.816 1.00 96.88 93 GLN A C 1
ATOM 735 O O . GLN A 1 93 ? -22.469 -1.443 16.728 1.00 96.88 93 GLN A O 1
ATOM 740 N N . GLN A 1 94 ? -21.877 -0.690 14.695 1.00 96.12 94 GLN A N 1
ATOM 741 C CA . GLN A 1 94 ? -23.104 0.092 14.480 1.00 96.12 94 GLN A CA 1
ATOM 742 C C . GLN A 1 94 ? -24.363 -0.780 14.480 1.00 96.12 94 GLN A C 1
ATOM 744 O O . GLN A 1 94 ? -25.355 -0.427 15.114 1.00 96.12 94 GLN A O 1
ATOM 749 N N . ALA A 1 95 ? -24.324 -1.932 13.805 1.00 95.19 95 ALA A N 1
ATOM 750 C CA . ALA A 1 95 ? -25.438 -2.883 13.791 1.00 95.19 95 ALA A CA 1
ATOM 751 C C . ALA A 1 95 ? -25.734 -3.440 15.196 1.00 95.19 95 ALA A C 1
ATOM 753 O O . ALA A 1 95 ? -26.885 -3.688 15.550 1.00 95.19 95 ALA A O 1
ATOM 754 N N . ALA A 1 96 ? -24.700 -3.564 16.028 1.00 94.44 96 ALA A N 1
ATOM 755 C CA . ALA A 1 96 ? -24.808 -3.879 17.443 1.00 94.44 96 ALA A CA 1
ATOM 756 C C . ALA A 1 96 ? -25.113 -2.646 18.321 1.00 94.44 96 ALA A C 1
ATOM 758 O O . ALA A 1 96 ? -24.915 -2.709 19.529 1.00 94.44 96 ALA A O 1
ATOM 759 N N . GLY A 1 97 ? -25.577 -1.520 17.769 1.00 94.50 97 GLY A N 1
ATOM 760 C CA . GLY A 1 97 ? -25.938 -0.319 18.534 1.00 94.50 97 GLY A CA 1
ATOM 761 C C . GLY A 1 97 ? -24.780 0.320 19.313 1.00 94.50 97 GLY A C 1
ATOM 762 O O . GLY A 1 97 ? -25.027 1.117 20.216 1.00 94.50 97 GLY A O 1
ATOM 763 N N . LEU A 1 98 ? -23.534 -0.037 18.997 1.00 94.69 98 LEU A N 1
ATOM 764 C CA . LEU A 1 98 ? -22.328 0.530 19.586 1.00 94.69 98 LEU A CA 1
ATOM 765 C C . LEU A 1 98 ? -21.781 1.655 18.696 1.00 94.69 98 LEU A C 1
ATOM 767 O O . LEU A 1 98 ? -21.962 1.636 17.474 1.00 94.69 98 LEU A O 1
ATOM 771 N N . PRO A 1 99 ? -21.054 2.624 19.274 1.00 92.81 99 PRO A N 1
ATOM 772 C CA . PRO A 1 99 ? -20.321 3.593 18.476 1.00 92.81 99 PRO A CA 1
ATOM 773 C C . PRO A 1 99 ? -19.256 2.884 17.606 1.00 92.81 99 PRO A C 1
ATOM 775 O O . PRO A 1 99 ? -18.555 1.996 18.105 1.00 92.81 99 PRO A O 1
ATOM 778 N N . PRO A 1 100 ? -19.092 3.273 16.325 1.00 93.44 100 PRO A N 1
ATOM 779 C CA . PRO A 1 100 ? -18.088 2.713 15.415 1.00 93.44 100 PRO A CA 1
ATOM 780 C C . PRO A 1 100 ? -16.682 3.176 15.807 1.00 93.44 100 PRO A C 1
ATOM 782 O O . PRO A 1 100 ? -16.157 4.156 15.282 1.00 93.44 100 PRO A O 1
ATOM 785 N N . THR A 1 101 ? -16.073 2.484 16.762 1.00 95.00 101 THR A N 1
ATOM 786 C CA . THR A 1 101 ? -14.736 2.819 17.276 1.00 95.00 101 THR A CA 1
ATOM 787 C C . THR A 1 101 ? -13.606 2.171 16.473 1.00 95.00 101 THR A C 1
ATOM 789 O O . THR A 1 101 ? -12.463 2.624 16.553 1.00 95.00 101 THR A O 1
ATOM 792 N N . CYS A 1 102 ? -13.909 1.174 15.635 1.00 95.88 102 CYS A N 1
ATOM 793 C CA . CYS A 1 102 ? -12.932 0.577 14.731 1.00 95.88 102 CYS A CA 1
ATOM 794 C C . CYS A 1 102 ? -12.533 1.546 13.600 1.00 95.88 102 CYS A C 1
ATOM 796 O O . CYS A 1 102 ? -13.359 1.953 12.783 1.00 95.88 102 CYS A O 1
ATOM 798 N N . ASN A 1 103 ? -11.242 1.880 13.522 1.00 96.69 103 ASN A N 1
ATOM 799 C CA . ASN A 1 103 ? -10.636 2.724 12.501 1.00 96.69 103 ASN A CA 1
ATOM 800 C C . ASN A 1 103 ? -9.865 1.857 11.476 1.00 96.69 103 ASN A C 1
ATOM 802 O O . ASN A 1 103 ? -8.814 1.293 11.800 1.00 96.69 103 ASN A O 1
ATOM 806 N N . PRO A 1 104 ? -10.329 1.778 10.215 1.00 95.25 104 PRO A N 1
ATOM 807 C CA . PRO A 1 104 ? -9.675 0.995 9.166 1.00 95.25 104 PRO A CA 1
ATOM 808 C C . PRO A 1 104 ? -8.235 1.424 8.858 1.00 95.25 104 PRO A C 1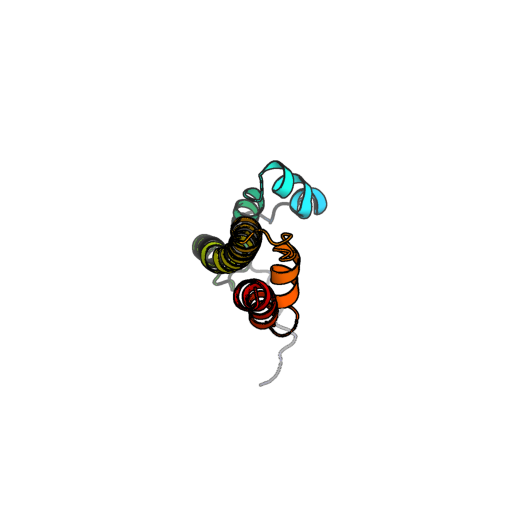
ATOM 810 O O . PRO A 1 104 ? -7.387 0.577 8.581 1.00 95.25 104 PRO A O 1
ATOM 813 N N . VAL A 1 105 ? -7.949 2.729 8.923 1.00 96.62 105 VAL A N 1
ATOM 814 C CA . VAL A 1 105 ? -6.616 3.287 8.642 1.00 96.62 105 VAL A CA 1
ATOM 815 C C . VAL A 1 105 ? -5.633 2.893 9.737 1.00 96.62 105 VAL A C 1
ATOM 817 O O . VAL A 1 105 ? -4.496 2.541 9.434 1.00 96.62 105 VAL A O 1
ATOM 820 N N . LEU A 1 106 ? -6.075 2.867 10.997 1.00 96.44 106 LEU A 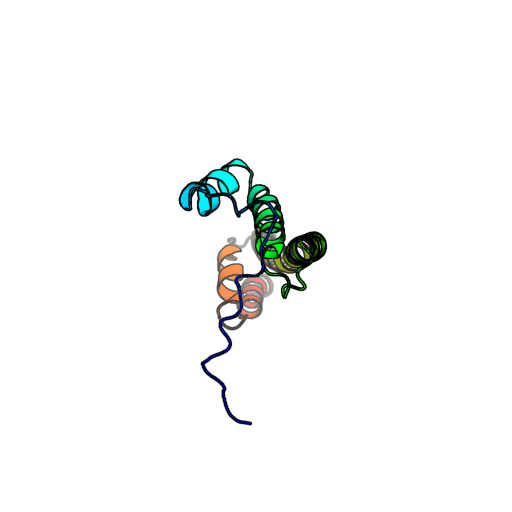N 1
ATOM 821 C CA . LEU A 1 106 ? -5.239 2.392 12.099 1.00 96.44 106 LEU A CA 1
ATOM 822 C C . LEU A 1 106 ? -4.823 0.929 11.887 1.00 96.44 106 LEU A C 1
ATOM 824 O O . LEU A 1 106 ? -3.653 0.600 12.057 1.00 96.44 106 LEU A O 1
ATOM 828 N N . GLY A 1 107 ? -5.736 0.073 11.417 1.00 94.50 107 GLY A N 1
ATOM 829 C CA . GLY A 1 107 ? -5.396 -1.306 11.049 1.00 94.50 107 GLY A CA 1
ATOM 830 C C . GLY A 1 107 ? -4.333 -1.406 9.946 1.00 94.50 107 GLY A C 1
ATOM 831 O O . GLY A 1 107 ? -3.446 -2.251 10.037 1.00 94.50 107 GLY A O 1
ATOM 832 N N . LEU A 1 108 ? -4.356 -0.508 8.951 1.00 95.50 108 LEU A N 1
ATOM 833 C CA . LEU A 1 108 ? -3.298 -0.432 7.936 1.00 95.50 108 LEU A CA 1
ATOM 834 C C . LEU A 1 108 ? -1.956 0.011 8.518 1.00 95.50 108 LEU A C 1
ATOM 836 O O . LEU A 1 108 ? -0.931 -0.524 8.125 1.00 95.50 108 LEU A O 1
ATOM 840 N N . VAL A 1 109 ? -1.938 0.965 9.448 1.00 96.38 109 VAL A N 1
ATOM 841 C CA . VAL A 1 109 ? -0.688 1.412 10.086 1.00 96.38 109 VAL A CA 1
ATOM 842 C C . VAL A 1 109 ? -0.084 0.291 10.936 1.00 96.38 109 VAL A C 1
ATOM 844 O O . VAL A 1 109 ? 1.122 0.050 10.882 1.00 96.38 109 VAL A O 1
ATOM 847 N N . LEU A 1 110 ? -0.919 -0.450 11.666 1.00 95.50 110 LEU A N 1
ATOM 848 C CA . LEU A 1 110 ? -0.479 -1.532 12.549 1.00 95.50 110 LEU A CA 1
ATOM 849 C C . LEU A 1 110 ? 0.122 -2.736 11.812 1.00 95.50 110 LEU A C 1
ATOM 851 O O . LEU A 1 110 ? 0.831 -3.524 12.436 1.00 95.50 110 LEU A O 1
ATOM 855 N N . ILE A 1 111 ? -0.079 -2.876 10.495 1.00 93.75 111 ILE A N 1
ATOM 856 C CA . ILE A 1 111 ? 0.643 -3.897 9.718 1.00 93.75 111 ILE A CA 1
ATOM 857 C C . ILE A 1 111 ? 2.162 -3.669 9.772 1.00 93.75 111 ILE A C 1
ATOM 859 O O . ILE A 1 111 ? 2.927 -4.627 9.842 1.00 93.75 111 ILE A O 1
ATOM 863 N N . PHE A 1 112 ? 2.595 -2.405 9.813 1.00 93.81 112 PHE A N 1
ATOM 864 C CA . PHE A 1 112 ? 4.006 -2.023 9.884 1.00 93.81 112 PHE A CA 1
ATOM 865 C C . PHE A 1 112 ? 4.547 -2.063 11.318 1.00 93.81 112 PHE A C 1
ATOM 867 O O . PHE A 1 112 ? 5.757 -2.104 11.523 1.00 93.81 112 PHE A O 1
ATOM 874 N N . VAL A 1 113 ? 3.661 -2.101 12.317 1.00 94.56 113 VAL A N 1
ATOM 875 C CA . VAL A 1 113 ? 4.009 -2.219 13.736 1.00 94.56 113 VAL A CA 1
ATOM 876 C C . VAL A 1 113 ? 3.900 -3.686 14.142 1.00 94.56 113 VAL A C 1
ATOM 878 O O . VAL A 1 113 ? 2.895 -4.111 14.708 1.00 94.56 113 VAL A O 1
ATOM 881 N N . PHE A 1 114 ? 4.916 -4.479 13.794 1.00 94.25 114 PHE A N 1
ATOM 882 C CA . PHE A 1 114 ? 4.994 -5.920 14.094 1.00 94.25 114 PHE A CA 1
ATOM 883 C C . PHE A 1 114 ? 3.786 -6.755 13.618 1.00 94.25 114 PHE A C 1
ATOM 885 O O . PHE A 1 114 ? 3.529 -7.826 14.160 1.00 94.25 114 PHE A O 1
ATOM 892 N N . GLY A 1 115 ? 3.016 -6.284 12.630 1.00 91.50 115 GLY A N 1
ATOM 893 C CA . GLY A 1 115 ? 1.813 -6.986 12.179 1.00 91.50 115 GLY A CA 1
ATOM 894 C C . GLY A 1 115 ? 0.715 -7.070 13.245 1.00 91.50 115 GLY A C 1
ATOM 895 O O . GLY A 1 115 ? -0.037 -8.038 13.270 1.00 91.50 115 GLY A O 1
ATOM 896 N N . THR A 1 116 ? 0.604 -6.075 14.128 1.00 95.81 116 THR A N 1
ATOM 897 C CA . THR A 1 116 ? -0.317 -6.081 15.286 1.00 95.81 116 THR A CA 1
ATOM 898 C C . THR A 1 116 ? -1.778 -5.761 14.945 1.00 95.81 116 THR A C 1
ATOM 900 O O . THR A 1 116 ? -2.634 -5.751 15.832 1.00 95.81 116 THR A O 1
ATOM 903 N N . PHE A 1 117 ? -2.112 -5.562 13.666 1.00 95.94 117 PHE A N 1
ATOM 904 C CA . PHE A 1 117 ? -3.487 -5.298 13.225 1.00 95.94 117 PHE A CA 1
ATOM 905 C C . PHE A 1 117 ? -4.528 -6.351 13.680 1.00 95.94 117 PHE A C 1
ATOM 907 O O . PHE A 1 117 ? -5.647 -5.935 13.992 1.00 95.94 117 PHE A O 1
ATOM 914 N N . PRO A 1 118 ? -4.227 -7.668 13.803 1.00 97.31 118 PRO A N 1
ATOM 915 C CA . PRO A 1 118 ? -5.203 -8.641 14.285 1.00 97.31 118 PRO A CA 1
ATOM 916 C C . PRO A 1 118 ? -5.543 -8.433 15.761 1.00 97.31 118 PRO A C 1
ATOM 918 O O . PRO A 1 118 ? -6.700 -8.586 16.129 1.00 97.31 118 PRO A O 1
ATOM 921 N N . LEU A 1 119 ? -4.575 -8.031 16.599 1.00 97.44 119 LEU A N 1
ATOM 922 C CA . LEU A 1 119 ? -4.819 -7.737 18.019 1.00 97.44 119 LEU A CA 1
ATOM 923 C C . LEU A 1 119 ? -5.786 -6.561 18.175 1.00 97.44 119 LEU A C 1
ATOM 925 O O . LEU A 1 119 ? -6.702 -6.606 18.992 1.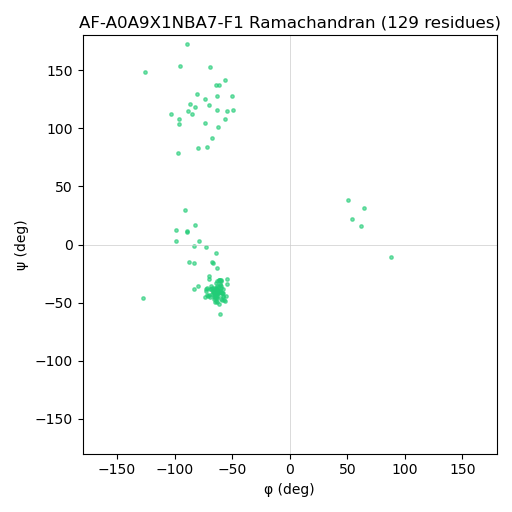00 97.44 119 LEU A O 1
ATOM 929 N N . TYR A 1 120 ? -5.598 -5.527 17.354 1.00 97.56 120 TYR A N 1
ATOM 930 C CA . TYR A 1 120 ? -6.486 -4.371 17.315 1.00 97.56 120 TYR A CA 1
ATOM 931 C C . TYR A 1 120 ? -7.892 -4.736 16.825 1.00 97.56 120 TYR A C 1
ATOM 933 O O . TYR A 1 120 ? -8.880 -4.413 17.473 1.00 97.56 120 TYR A O 1
ATOM 941 N N . TYR A 1 121 ? -8.009 -5.450 15.706 1.00 97.81 121 TYR A N 1
ATOM 942 C CA . TYR A 1 121 ? -9.321 -5.860 15.199 1.00 97.81 121 TYR A CA 1
ATOM 943 C C . TYR A 1 121 ? -10.040 -6.816 16.150 1.00 97.81 121 TYR A C 1
ATOM 945 O O . TYR A 1 121 ? -11.245 -6.673 16.355 1.00 97.81 121 TYR A O 1
ATOM 953 N N . GLN A 1 122 ? -9.310 -7.723 16.798 1.00 97.50 122 GLN A N 1
ATOM 954 C CA . GLN A 1 122 ? -9.878 -8.596 17.816 1.00 97.50 122 GLN A CA 1
ATOM 955 C C . GLN A 1 122 ? -10.377 -7.801 19.029 1.00 97.50 122 GLN A C 1
ATOM 957 O O . GLN A 1 122 ? -11.462 -8.089 19.528 1.00 97.50 122 GLN A O 1
ATOM 962 N N . SER A 1 123 ? -9.643 -6.784 19.497 1.00 97.44 123 SER A N 1
ATOM 963 C CA . SER A 1 123 ? -10.100 -5.962 20.624 1.00 97.44 123 SER A CA 1
ATOM 964 C C . SER A 1 123 ? -11.358 -5.154 20.281 1.00 97.44 123 SER A C 1
ATOM 966 O O . SER A 1 123 ? -12.262 -5.060 21.110 1.00 97.44 123 SER A O 1
ATOM 968 N N . GLU A 1 124 ? -11.476 -4.649 19.050 1.00 97.12 124 GLU A N 1
ATOM 969 C CA . GLU A 1 124 ? -12.687 -3.979 18.554 1.00 97.12 124 GLU A CA 1
ATOM 970 C C . GLU A 1 124 ? -13.890 -4.925 18.452 1.00 97.12 124 GLU A C 1
ATOM 972 O O . GLU A 1 124 ? -15.009 -4.541 18.802 1.00 97.12 124 GLU A O 1
ATOM 977 N N . MET A 1 125 ? -13.665 -6.168 18.017 1.00 95.75 125 MET A N 1
ATOM 978 C CA . MET A 1 125 ? -14.700 -7.204 17.993 1.00 95.75 125 MET A CA 1
ATOM 979 C C . MET A 1 125 ? -15.126 -7.635 19.399 1.00 95.75 125 MET A C 1
ATOM 981 O O . MET A 1 125 ? -16.314 -7.846 19.636 1.00 95.75 125 MET A O 1
ATOM 985 N N . ASN A 1 126 ? -14.195 -7.716 20.351 1.00 97.06 126 ASN A N 1
ATOM 986 C CA . ASN A 1 126 ? -14.509 -8.093 21.729 1.00 97.06 126 ASN A CA 1
ATOM 987 C C . ASN A 1 126 ? -15.489 -7.111 22.390 1.00 97.06 126 ASN A C 1
ATOM 989 O O . ASN A 1 126 ? -16.316 -7.548 23.181 1.00 97.06 126 ASN A O 1
ATOM 993 N N . LYS A 1 127 ? -15.469 -5.822 22.017 1.00 94.25 127 LYS A N 1
ATOM 994 C CA . LYS A 1 127 ? -16.461 -4.833 22.487 1.00 94.25 127 LYS A CA 1
ATOM 995 C C . LYS A 1 127 ? -17.890 -5.196 22.083 1.00 94.25 127 LYS A C 1
ATOM 997 O O . LYS A 1 127 ? -18.825 -4.903 22.818 1.00 94.25 127 LYS A O 1
ATOM 1002 N N . ILE A 1 128 ? -18.053 -5.809 20.908 1.00 94.06 128 ILE A N 1
ATOM 1003 C CA . ILE A 1 128 ? -19.350 -6.299 20.428 1.00 94.06 128 ILE A CA 1
ATOM 1004 C C . ILE A 1 128 ? -19.779 -7.511 21.259 1.00 94.06 128 ILE A C 1
ATOM 1006 O O . ILE A 1 128 ? -20.935 -7.600 21.652 1.00 94.06 128 ILE A O 1
ATOM 1010 N N . ALA A 1 129 ? -18.847 -8.429 21.533 1.00 92.62 129 ALA A N 1
ATOM 1011 C CA . ALA A 1 129 ? -19.117 -9.651 22.290 1.00 92.62 129 ALA A CA 1
ATOM 1012 C C . ALA A 1 129 ? -19.400 -9.406 23.782 1.00 92.62 129 ALA A C 1
ATOM 1014 O O . ALA A 1 129 ? -20.088 -10.205 24.405 1.00 92.62 129 ALA A O 1
ATOM 1015 N N . SER A 1 130 ? -18.869 -8.325 24.356 1.00 88.00 130 SER A N 1
ATOM 1016 C CA . SER A 1 130 ? -19.078 -7.941 25.757 1.00 88.00 130 SER A CA 1
ATOM 1017 C C . SER A 1 130 ? -20.306 -7.048 25.984 1.00 88.00 130 SER A C 1
ATOM 1019 O O . SER A 1 130 ? -20.405 -6.430 27.043 1.00 88.00 130 SER A O 1
ATOM 1021 N N . ARG A 1 131 ? -21.174 -6.904 24.979 1.00 68.06 131 ARG A N 1
ATOM 1022 C CA . ARG A 1 131 ? -22.454 -6.196 25.086 1.00 68.06 131 ARG A CA 1
ATOM 1023 C C . ARG A 1 131 ? -23.498 -7.080 25.763 1.00 68.06 131 ARG A C 1
ATOM 1025 O O . ARG A 1 131 ? -24.274 -6.515 26.562 1.00 68.06 131 ARG A O 1
#

pLDDT: mean 84.71, std 13.45, range [43.69, 98.0]